Protein AF-A0A9X2T7F3-F1 (afdb_monomer_lite)

Structure (mmCIF, N/CA/C/O backbone):
data_AF-A0A9X2T7F3-F1
#
_entry.id   AF-A0A9X2T7F3-F1
#
loop_
_atom_site.group_PDB
_atom_site.id
_atom_site.type_symbol
_atom_site.label_atom_id
_atom_site.label_alt_id
_atom_site.label_comp_id
_atom_site.label_asym_id
_atom_site.label_entity_id
_atom_site.label_seq_id
_atom_site.pdbx_PDB_ins_code
_atom_site.Cartn_x
_atom_site.Cartn_y
_atom_site.Cartn_z
_atom_site.occupancy
_atom_site.B_iso_or_equiv
_atom_site.auth_seq_id
_atom_site.auth_comp_id
_atom_site.auth_asym_id
_atom_site.auth_atom_id
_atom_site.pdbx_PDB_model_num
ATOM 1 N N . MET A 1 1 ? 26.555 -18.891 41.124 1.00 40.12 1 MET A N 1
ATOM 2 C CA . MET A 1 1 ? 26.292 -18.671 39.689 1.00 40.12 1 MET A CA 1
ATOM 3 C C . MET A 1 1 ? 25.979 -17.200 39.543 1.00 40.12 1 MET A C 1
ATOM 5 O O . MET A 1 1 ? 25.209 -16.710 40.356 1.00 40.12 1 MET A O 1
ATOM 9 N N . ALA A 1 2 ? 26.669 -16.501 38.644 1.00 45.81 2 ALA A N 1
ATOM 10 C CA . ALA A 1 2 ? 26.457 -15.077 38.425 1.00 45.81 2 ALA A CA 1
ATOM 11 C C . ALA A 1 2 ? 25.097 -14.873 37.748 1.00 45.81 2 ALA A C 1
ATOM 13 O O . ALA A 1 2 ? 24.821 -15.498 36.727 1.00 45.81 2 ALA A O 1
ATOM 14 N N . GLU A 1 3 ? 24.258 -14.051 38.366 1.00 46.03 3 GLU A N 1
ATOM 15 C CA . GLU A 1 3 ? 23.023 -13.533 37.787 1.00 46.03 3 GLU A CA 1
ATOM 16 C C . GLU A 1 3 ? 23.444 -12.443 36.797 1.00 46.03 3 GLU A C 1
ATOM 18 O O . GLU A 1 3 ? 24.096 -11.469 37.172 1.00 46.03 3 GLU A O 1
ATOM 23 N N . TRP A 1 4 ? 23.238 -12.715 35.513 1.00 57.06 4 TRP A N 1
ATOM 24 C CA . TRP A 1 4 ? 23.683 -11.870 34.412 1.00 57.06 4 TRP A CA 1
ATOM 25 C C . TRP A 1 4 ? 22.632 -10.782 34.167 1.00 57.06 4 TRP A C 1
ATOM 27 O O . TRP A 1 4 ? 21.491 -11.093 33.840 1.00 57.06 4 TRP A O 1
ATOM 37 N N . ASP A 1 5 ? 23.030 -9.525 34.364 1.00 61.12 5 ASP A N 1
ATOM 38 C CA . ASP A 1 5 ? 22.254 -8.296 34.141 1.00 61.12 5 ASP A CA 1
ATOM 39 C C . ASP A 1 5 ? 22.391 -7.836 32.675 1.00 61.12 5 ASP A C 1
ATOM 41 O O . ASP A 1 5 ? 22.986 -6.805 32.368 1.00 61.12 5 ASP A O 1
ATOM 45 N N . GLY A 1 6 ? 21.957 -8.689 31.744 1.00 47.97 6 GLY A N 1
ATOM 46 C CA . GLY A 1 6 ? 22.017 -8.417 30.308 1.00 47.97 6 GLY A CA 1
ATOM 47 C C . GLY A 1 6 ? 20.763 -7.692 29.833 1.00 47.97 6 GLY A C 1
ATOM 48 O O . GLY A 1 6 ? 19.770 -8.334 29.501 1.00 47.97 6 GLY A O 1
ATOM 49 N N . GLN A 1 7 ? 20.806 -6.363 29.807 1.00 50.47 7 GLN A N 1
ATOM 50 C CA . GLN A 1 7 ? 19.838 -5.529 29.096 1.00 50.47 7 GLN A CA 1
ATOM 51 C C . GLN A 1 7 ? 19.979 -5.799 27.581 1.00 50.47 7 GLN A C 1
ATOM 53 O O . GLN A 1 7 ? 21.105 -5.730 27.087 1.00 50.47 7 GLN A O 1
ATOM 58 N N . PRO A 1 8 ? 18.909 -6.153 26.840 1.00 45.69 8 PRO A N 1
ATOM 59 C CA . PRO A 1 8 ? 19.034 -6.463 25.421 1.00 45.69 8 PRO A CA 1
ATOM 60 C C . PRO A 1 8 ? 19.287 -5.169 24.640 1.00 45.69 8 PRO A C 1
ATOM 62 O O . PRO A 1 8 ? 18.423 -4.298 24.578 1.00 45.69 8 PRO A O 1
ATOM 65 N N . GLU A 1 9 ? 20.479 -5.047 24.061 1.00 51.72 9 GLU A N 1
ATOM 66 C CA . GLU A 1 9 ? 20.818 -4.024 23.060 1.00 51.72 9 GLU A CA 1
ATOM 67 C C . GLU A 1 9 ? 20.507 -4.512 21.619 1.00 51.72 9 GLU A C 1
ATOM 69 O O . GLU A 1 9 ? 20.810 -3.806 20.667 1.00 51.72 9 GLU A O 1
ATOM 74 N N . ASP A 1 10 ? 19.842 -5.670 21.454 1.00 54.44 10 ASP A N 1
ATOM 75 C CA . ASP A 1 10 ? 19.717 -6.412 20.179 1.00 54.44 10 ASP A CA 1
ATOM 76 C C . ASP A 1 10 ? 18.272 -6.525 19.610 1.00 54.44 10 ASP A C 1
ATOM 78 O O . ASP A 1 10 ? 17.990 -7.420 18.813 1.00 54.44 10 ASP A O 1
ATOM 82 N N . GLU A 1 11 ? 17.305 -5.699 20.032 1.00 55.47 11 GLU A N 1
ATOM 83 C CA . GLU A 1 11 ? 15.915 -5.801 19.519 1.00 55.47 11 GLU A CA 1
ATOM 84 C C . GLU A 1 11 ? 15.713 -5.170 18.122 1.00 55.47 11 GLU A C 1
ATOM 86 O O . GLU A 1 11 ? 14.823 -5.607 17.391 1.00 55.47 11 GLU A O 1
ATOM 91 N N . ASP A 1 12 ? 16.533 -4.186 17.727 1.00 62.00 12 ASP A N 1
ATOM 92 C CA . ASP A 1 12 ? 16.317 -3.374 16.510 1.00 62.00 12 ASP A CA 1
ATOM 93 C C . ASP A 1 12 ? 16.845 -4.067 15.232 1.00 62.00 12 ASP A C 1
ATOM 95 O O . ASP A 1 12 ? 16.112 -4.218 14.253 1.00 62.00 12 ASP A O 1
ATOM 99 N N . ASP A 1 13 ? 18.066 -4.619 15.275 1.00 68.44 13 ASP A N 1
ATOM 100 C CA . ASP A 1 13 ? 18.685 -5.327 14.137 1.00 68.44 13 ASP A CA 1
ATOM 101 C C . ASP A 1 13 ? 17.893 -6.589 13.734 1.00 68.44 13 ASP A C 1
ATOM 103 O O . ASP A 1 13 ? 17.794 -6.944 12.556 1.00 68.44 13 ASP A O 1
ATOM 107 N N . GLY A 1 14 ? 17.291 -7.274 14.713 1.00 82.81 14 GLY A N 1
ATOM 108 C CA . GLY A 1 14 ? 16.468 -8.460 14.469 1.00 82.81 14 GLY A CA 1
ATOM 109 C C . GLY A 1 14 ? 15.126 -8.135 13.810 1.00 82.81 14 GLY A C 1
ATOM 110 O O . GLY A 1 14 ? 14.625 -8.926 13.007 1.00 82.81 14 GLY A O 1
ATOM 111 N N . TYR A 1 15 ? 14.547 -6.972 14.121 1.00 83.31 15 TYR A N 1
ATOM 112 C CA . TYR A 1 15 ? 13.307 -6.519 13.498 1.00 83.31 15 TYR A CA 1
ATOM 113 C C . TYR A 1 15 ? 13.532 -6.110 12.041 1.00 83.31 15 TYR A C 1
ATOM 115 O O . TYR A 1 15 ? 12.769 -6.534 11.172 1.00 83.31 15 TYR A O 1
ATOM 123 N N . GLU A 1 16 ? 14.578 -5.329 11.759 1.00 87.06 16 GLU A N 1
ATOM 124 C CA . GLU A 1 16 ? 14.882 -4.875 10.398 1.00 87.06 16 GLU A CA 1
ATOM 125 C C . GLU A 1 16 ? 15.187 -6.058 9.470 1.00 87.06 16 GLU A C 1
ATOM 127 O O . GLU A 1 16 ? 14.595 -6.169 8.395 1.00 87.06 16 GLU A O 1
ATOM 132 N N . GLN A 1 17 ? 15.989 -7.023 9.933 1.00 90.56 17 GLN A N 1
ATOM 133 C CA . GLN A 1 17 ? 16.273 -8.237 9.169 1.00 90.56 17 GLN A CA 1
ATOM 134 C C . GLN A 1 17 ? 15.010 -9.063 8.882 1.00 90.56 17 GLN A C 1
ATOM 136 O O . GLN 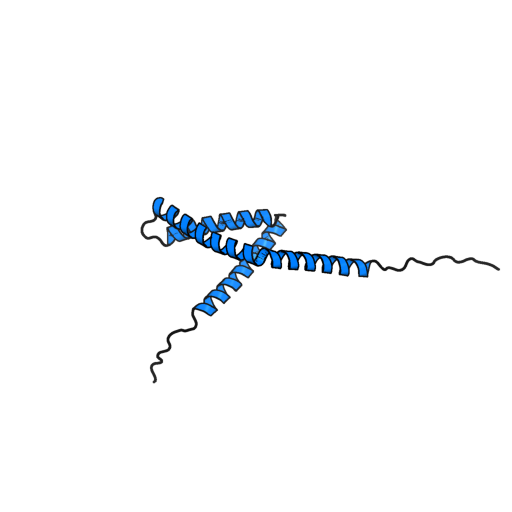A 1 17 ? 14.792 -9.485 7.744 1.00 90.56 17 GLN A O 1
ATOM 141 N N . ALA A 1 18 ? 14.157 -9.284 9.888 1.00 91.50 18 ALA A N 1
ATOM 142 C CA . ALA A 1 18 ? 12.904 -10.014 9.698 1.00 91.50 18 ALA A CA 1
ATOM 143 C C . ALA A 1 18 ? 11.955 -9.274 8.741 1.00 91.50 18 ALA A C 1
ATOM 145 O O . ALA A 1 18 ? 11.268 -9.893 7.924 1.00 91.50 18 ALA A O 1
ATOM 146 N N . TYR A 1 19 ? 11.923 -7.942 8.817 1.00 89.69 19 TYR A N 1
ATOM 147 C CA . TYR A 1 19 ? 11.135 -7.114 7.916 1.00 89.69 19 TYR A CA 1
ATOM 148 C C . TYR A 1 19 ? 11.617 -7.245 6.466 1.00 89.69 19 TYR A C 1
ATOM 150 O O . TYR A 1 19 ? 10.796 -7.457 5.571 1.00 89.69 19 TYR A O 1
ATOM 158 N N . GLU A 1 20 ? 12.928 -7.168 6.223 1.00 93.00 20 GLU A N 1
ATOM 159 C CA . GLU A 1 20 ? 13.510 -7.333 4.888 1.00 93.00 20 GLU A CA 1
ATOM 160 C C . GLU A 1 20 ? 13.262 -8.729 4.309 1.00 93.00 20 GLU A C 1
ATOM 162 O O . GLU A 1 20 ? 12.825 -8.839 3.159 1.00 93.00 20 GLU A O 1
ATOM 167 N N . GLU A 1 21 ? 13.459 -9.786 5.105 1.00 94.94 21 GLU A N 1
ATOM 168 C CA . GLU A 1 21 ? 13.205 -11.172 4.695 1.00 94.94 21 GLU A CA 1
ATOM 169 C C . GLU A 1 21 ? 11.751 -11.355 4.238 1.00 94.94 21 GLU A C 1
ATOM 171 O O . GLU A 1 21 ? 11.478 -11.862 3.144 1.00 94.94 21 GLU A O 1
ATOM 176 N N . HIS A 1 22 ? 10.794 -10.896 5.047 1.00 95.88 22 HIS A N 1
ATOM 177 C CA . HIS A 1 22 ? 9.378 -11.021 4.718 1.00 95.88 22 HIS A CA 1
ATOM 178 C C . HIS A 1 22 ? 8.956 -10.116 3.562 1.00 95.88 22 HIS A C 1
ATOM 180 O O . HIS A 1 22 ? 8.130 -10.523 2.741 1.00 95.88 22 HIS A O 1
ATOM 186 N N . ARG A 1 23 ? 9.532 -8.915 3.450 1.00 94.62 23 ARG A N 1
ATOM 187 C CA . ARG A 1 23 ? 9.293 -8.021 2.314 1.00 94.62 23 ARG A CA 1
ATOM 188 C C . ARG A 1 23 ? 9.739 -8.670 1.005 1.00 94.62 23 ARG A C 1
ATOM 190 O O . ARG A 1 23 ? 8.986 -8.612 0.036 1.00 94.62 23 ARG A O 1
ATOM 197 N N . ALA A 1 24 ? 10.920 -9.287 0.977 1.00 95.62 24 ALA A N 1
ATOM 198 C CA . ALA A 1 24 ? 11.429 -9.987 -0.200 1.00 95.62 24 ALA A CA 1
ATOM 199 C C . ALA A 1 24 ? 10.530 -11.175 -0.577 1.00 95.62 24 ALA A C 1
ATOM 201 O O . ALA A 1 24 ? 10.056 -11.252 -1.707 1.00 95.62 24 ALA A O 1
ATOM 202 N N . GLY A 1 25 ? 10.188 -12.034 0.389 1.00 96.81 25 GLY A N 1
ATOM 203 C CA . GLY A 1 25 ? 9.323 -13.188 0.127 1.00 96.81 25 GLY A CA 1
ATOM 204 C C . GLY A 1 25 ? 7.919 -12.812 -0.369 1.00 96.81 25 GLY A C 1
ATOM 205 O O . GLY A 1 25 ? 7.358 -13.503 -1.219 1.00 96.81 25 GLY A O 1
ATOM 206 N N . LEU A 1 26 ? 7.344 -11.711 0.129 1.00 96.06 26 LEU A N 1
ATOM 207 C CA . LEU A 1 26 ? 6.071 -11.186 -0.377 1.00 96.06 26 LEU A CA 1
ATOM 208 C C . LEU A 1 26 ? 6.210 -10.593 -1.780 1.00 96.06 26 LEU A C 1
ATOM 210 O O . LEU A 1 26 ? 5.317 -10.783 -2.603 1.00 96.06 26 LEU A O 1
ATOM 214 N N . TYR A 1 27 ? 7.309 -9.891 -2.060 1.00 95.31 27 TYR A N 1
ATOM 215 C CA . TYR A 1 27 ? 7.571 -9.336 -3.384 1.00 95.31 27 TYR A CA 1
ATOM 216 C C . TYR A 1 27 ? 7.636 -10.439 -4.445 1.00 95.31 27 TYR A C 1
ATOM 218 O O . TYR A 1 27 ? 6.933 -10.344 -5.449 1.00 95.31 27 TYR A O 1
ATOM 226 N N . ASP A 1 28 ? 8.368 -11.522 -4.180 1.00 96.50 28 ASP A N 1
ATOM 227 C CA . ASP A 1 28 ? 8.481 -12.655 -5.105 1.00 96.50 28 ASP A CA 1
ATOM 228 C C . ASP A 1 28 ? 7.113 -13.276 -5.420 1.00 96.50 28 ASP A C 1
ATOM 230 O O . ASP A 1 28 ? 6.788 -13.548 -6.575 1.00 96.50 28 ASP A O 1
ATOM 234 N N . GLN A 1 29 ? 6.266 -13.451 -4.400 1.00 96.88 29 GLN A N 1
ATOM 235 C CA . GLN A 1 29 ? 4.910 -13.979 -4.584 1.00 96.88 29 GLN A CA 1
ATOM 236 C C . GLN A 1 29 ? 4.023 -13.038 -5.404 1.00 96.88 29 GLN A C 1
ATOM 238 O O . GLN A 1 29 ? 3.240 -13.496 -6.237 1.00 96.88 29 GLN A O 1
ATOM 243 N N . LEU A 1 30 ? 4.132 -11.728 -5.171 1.00 96.38 30 LEU A N 1
ATOM 244 C CA . LEU A 1 30 ? 3.374 -10.723 -5.912 1.00 96.38 30 LEU A CA 1
ATOM 245 C C . LEU A 1 30 ? 3.800 -10.673 -7.381 1.00 96.38 30 LEU A C 1
ATOM 247 O O . LEU A 1 30 ? 2.932 -10.600 -8.246 1.00 96.38 30 LEU A O 1
ATOM 251 N N . MET A 1 31 ? 5.103 -10.737 -7.667 1.00 94.88 31 MET A N 1
ATOM 252 C CA . MET A 1 31 ? 5.611 -10.731 -9.042 1.00 94.88 31 MET A CA 1
ATOM 253 C C . MET A 1 31 ? 5.243 -12.015 -9.787 1.00 94.88 31 MET A C 1
ATOM 255 O O . MET A 1 31 ? 4.782 -11.933 -10.920 1.00 94.88 31 MET A O 1
ATOM 259 N N . ALA A 1 32 ? 5.326 -13.178 -9.132 1.00 97.38 32 ALA A N 1
ATOM 260 C CA . ALA A 1 32 ? 4.869 -14.439 -9.717 1.00 97.38 32 ALA A CA 1
ATOM 261 C C . ALA A 1 32 ? 3.371 -14.396 -10.068 1.00 97.38 32 ALA A C 1
ATOM 263 O O . ALA A 1 32 ? 2.971 -14.779 -11.163 1.00 97.38 32 ALA A O 1
ATOM 264 N N . TYR A 1 33 ? 2.537 -13.863 -9.167 1.00 97.38 33 TYR A N 1
ATOM 265 C CA . TYR A 1 33 ? 1.113 -13.671 -9.445 1.00 97.38 33 TYR A CA 1
ATOM 266 C C . TYR A 1 33 ? 0.876 -12.691 -10.603 1.00 97.38 33 TYR A C 1
ATOM 268 O O . TYR A 1 33 ? -0.018 -12.905 -11.420 1.00 97.38 33 TYR A O 1
ATOM 276 N N . ALA A 1 34 ? 1.651 -11.608 -10.673 1.00 97.62 34 ALA A N 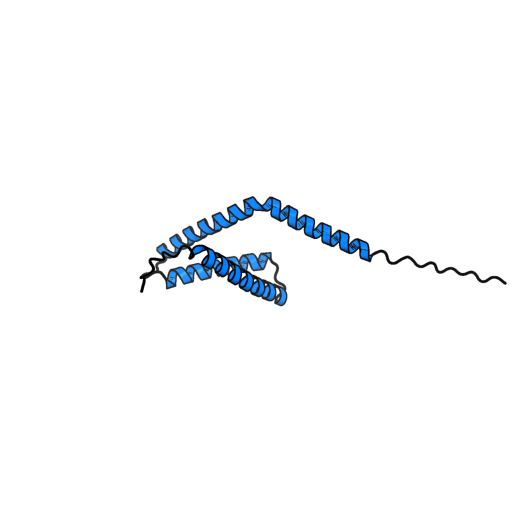1
ATOM 277 C CA . ALA A 1 34 ? 1.536 -10.626 -11.742 1.00 97.62 34 ALA A CA 1
ATOM 278 C C . ALA A 1 34 ? 1.872 -11.236 -13.109 1.00 97.62 34 ALA A C 1
ATOM 280 O O . ALA A 1 34 ? 1.118 -11.034 -14.058 1.00 97.62 34 ALA A O 1
ATOM 281 N N . GLU A 1 35 ? 2.946 -12.024 -13.185 1.00 97.44 35 GLU A N 1
ATOM 282 C CA . GLU A 1 35 ? 3.370 -12.737 -14.391 1.00 97.44 35 GLU A CA 1
ATOM 283 C C . GLU A 1 35 ? 2.316 -13.756 -14.847 1.00 97.44 35 GLU A C 1
ATOM 285 O O . GLU A 1 35 ? 1.871 -13.711 -15.995 1.00 97.44 35 GLU A O 1
ATOM 290 N N . ASP A 1 36 ? 1.837 -14.608 -13.933 1.00 98.38 36 ASP A N 1
ATOM 291 C CA . ASP A 1 36 ? 0.820 -15.634 -14.216 1.00 98.38 36 ASP A CA 1
ATOM 292 C C . ASP A 1 36 ? -0.492 -15.048 -14.769 1.00 98.38 36 ASP A C 1
ATOM 294 O O . ASP A 1 36 ? -1.250 -15.724 -15.475 1.00 98.38 36 ASP A O 1
ATOM 298 N N . HIS A 1 37 ? -0.777 -13.788 -14.435 1.00 97.94 37 HIS A N 1
ATOM 299 C CA . HIS A 1 37 ? -2.013 -13.097 -14.781 1.00 97.94 37 HIS A CA 1
ATOM 300 C C . HIS A 1 37 ? -1.840 -11.930 -15.768 1.00 97.94 37 HIS A C 1
ATOM 302 O O . HIS A 1 37 ? -2.828 -11.239 -16.026 1.00 97.94 37 HIS A O 1
ATOM 308 N N . ASP A 1 38 ? -0.646 -11.735 -16.343 1.00 97.19 38 ASP A N 1
ATOM 309 C CA . ASP A 1 38 ? -0.320 -10.636 -17.272 1.00 97.19 38 ASP A CA 1
ATOM 310 C C . ASP A 1 38 ? -0.722 -9.251 -16.718 1.00 97.19 38 ASP A C 1
ATOM 312 O O . ASP A 1 38 ? -1.401 -8.440 -17.358 1.00 97.19 38 ASP A O 1
ATOM 316 N N . LEU A 1 39 ? -0.367 -9.001 -15.455 1.00 97.44 39 LEU A N 1
ATOM 317 C CA . LEU A 1 39 ? -0.668 -7.759 -14.748 1.00 97.44 39 LEU A CA 1
ATOM 318 C C . LEU A 1 39 ? 0.524 -6.808 -14.802 1.00 97.44 39 LEU A C 1
ATOM 320 O O . LEU A 1 39 ? 1.660 -7.193 -14.546 1.00 97.44 39 LEU A O 1
ATOM 324 N N . SER A 1 40 ? 0.256 -5.530 -15.070 1.00 96.75 40 SER A N 1
ATOM 325 C CA . SER A 1 40 ? 1.300 -4.507 -15.052 1.00 96.75 40 SER A CA 1
ATOM 326 C C . SER A 1 40 ? 1.727 -4.142 -13.629 1.00 96.75 40 SER A C 1
ATOM 328 O O . SER A 1 40 ? 0.907 -4.118 -12.707 1.00 96.75 40 SER A O 1
ATOM 330 N N . ASP A 1 41 ? 2.986 -3.728 -13.477 1.00 93.44 41 ASP A N 1
ATOM 331 C CA . ASP A 1 41 ? 3.539 -3.247 -12.203 1.00 93.44 41 ASP A CA 1
ATOM 332 C C . ASP A 1 41 ? 2.697 -2.125 -11.584 1.00 93.44 41 ASP A C 1
ATOM 334 O O . ASP A 1 41 ? 2.486 -2.083 -10.374 1.00 93.44 41 ASP A O 1
ATOM 338 N N . GLY A 1 42 ? 2.164 -1.226 -12.420 1.00 95.50 42 GLY A N 1
ATOM 339 C CA . GLY A 1 42 ? 1.290 -0.142 -11.972 1.00 95.50 42 GLY A CA 1
ATOM 340 C C . GLY A 1 42 ? -0.022 -0.651 -11.370 1.00 95.50 42 GLY A C 1
ATOM 341 O O . GLY A 1 42 ? -0.450 -0.160 -10.330 1.00 95.50 42 GLY A O 1
ATOM 342 N N . PHE A 1 43 ? -0.634 -1.670 -11.979 1.00 96.69 43 PHE A N 1
ATOM 343 C CA . PHE A 1 43 ? -1.844 -2.291 -11.439 1.00 96.69 43 PHE A CA 1
ATOM 344 C C . PHE A 1 43 ? -1.559 -3.048 -10.135 1.00 96.69 43 PHE A C 1
ATOM 346 O O . PHE A 1 43 ? -2.339 -2.966 -9.185 1.00 96.69 43 PHE A O 1
ATOM 353 N N . MET A 1 44 ? -0.420 -3.740 -10.058 1.00 97.06 44 MET A N 1
ATOM 354 C CA . MET A 1 44 ? 0.017 -4.415 -8.835 1.00 97.06 44 MET A CA 1
ATOM 355 C C . MET A 1 44 ? 0.287 -3.431 -7.696 1.00 97.06 44 MET A C 1
ATOM 357 O O . MET A 1 44 ? -0.100 -3.701 -6.560 1.00 97.06 44 MET A O 1
ATOM 361 N N . ALA A 1 45 ? 0.890 -2.275 -7.984 1.00 94.81 45 ALA A N 1
ATOM 362 C CA . ALA A 1 45 ? 1.110 -1.228 -6.990 1.00 94.81 45 ALA A CA 1
ATOM 363 C C . ALA A 1 45 ? -0.212 -0.737 -6.373 1.00 94.81 45 ALA A C 1
ATOM 365 O O . ALA A 1 45 ? -0.314 -0.629 -5.149 1.00 94.81 45 ALA A O 1
ATOM 366 N N . ASP A 1 46 ? -1.238 -0.511 -7.199 1.00 96.25 46 ASP A N 1
ATOM 367 C CA . ASP A 1 46 ? -2.569 -0.114 -6.729 1.00 96.25 46 ASP A CA 1
ATOM 368 C C . ASP A 1 46 ? -3.235 -1.218 -5.887 1.00 96.25 46 ASP A C 1
ATOM 370 O O . ASP A 1 46 ? -3.790 -0.937 -4.821 1.00 96.25 46 ASP A O 1
ATOM 374 N N . LEU A 1 47 ? -3.142 -2.483 -6.316 1.00 96.94 47 LEU A N 1
ATOM 375 C CA . LEU A 1 47 ? -3.679 -3.623 -5.562 1.00 96.94 47 LEU A CA 1
ATOM 376 C C . LEU A 1 47 ? -3.016 -3.782 -4.192 1.00 96.94 47 LEU A C 1
ATOM 378 O O . LEU A 1 47 ? -3.700 -3.978 -3.188 1.00 96.94 47 LEU A O 1
ATOM 382 N N . VAL A 1 48 ? -1.687 -3.691 -4.128 1.00 96.31 48 VAL A N 1
ATOM 383 C CA . VAL A 1 48 ? -0.945 -3.810 -2.866 1.00 96.31 48 VAL A CA 1
ATOM 384 C C . VAL A 1 48 ? -1.299 -2.660 -1.922 1.00 96.31 48 VAL A C 1
ATOM 386 O O . VAL A 1 48 ? -1.444 -2.886 -0.719 1.00 96.31 48 VAL A O 1
ATOM 389 N N . ALA A 1 49 ? -1.508 -1.447 -2.442 1.00 95.88 49 ALA A N 1
ATOM 390 C CA . ALA A 1 49 ? -1.954 -0.314 -1.636 1.00 95.88 49 ALA A CA 1
ATOM 391 C C . ALA A 1 49 ? -3.349 -0.547 -1.019 1.00 95.88 49 ALA A C 1
ATOM 393 O O . ALA A 1 49 ? -3.557 -0.256 0.162 1.00 95.88 49 ALA A O 1
ATOM 394 N N . ASP A 1 50 ? -4.289 -1.118 -1.777 1.00 96.88 50 ASP A N 1
ATOM 395 C CA . ASP A 1 50 ? -5.625 -1.475 -1.276 1.00 96.88 50 ASP A CA 1
ATOM 396 C C . ASP A 1 50 ? -5.575 -2.593 -0.215 1.00 96.88 50 ASP A C 1
ATOM 398 O O . ASP A 1 50 ? -6.218 -2.510 0.840 1.00 96.88 50 ASP A O 1
ATOM 402 N N . LEU A 1 51 ? -4.734 -3.611 -0.435 1.00 96.94 51 LEU A N 1
ATOM 403 C CA . LEU A 1 51 ? -4.491 -4.674 0.543 1.00 96.94 51 LEU A CA 1
ATOM 404 C C . LEU A 1 51 ? -3.882 -4.127 1.838 1.00 96.94 51 LEU A C 1
ATOM 406 O O . LEU A 1 51 ? -4.309 -4.520 2.925 1.00 96.94 51 LEU A O 1
ATOM 410 N N . ALA A 1 52 ? -2.937 -3.191 1.749 1.00 96.06 52 ALA A N 1
ATOM 411 C CA . ALA A 1 52 ? -2.326 -2.559 2.913 1.00 96.06 52 ALA A CA 1
ATOM 412 C C . ALA A 1 52 ? -3.360 -1.799 3.765 1.00 96.06 52 ALA A C 1
ATOM 414 O O . ALA A 1 52 ? -3.380 -1.936 4.991 1.00 96.06 52 ALA A O 1
ATOM 415 N N . LEU A 1 53 ? -4.279 -1.062 3.128 1.00 97.38 53 LEU A N 1
ATOM 416 C CA . LEU A 1 53 ? -5.391 -0.399 3.820 1.00 97.38 53 LEU A CA 1
ATOM 417 C C . LEU A 1 53 ? -6.323 -1.409 4.499 1.00 97.38 53 LEU A C 1
ATOM 419 O O . LEU A 1 53 ? -6.700 -1.221 5.658 1.00 97.38 53 LEU A O 1
ATOM 423 N N . SER A 1 54 ? -6.655 -2.502 3.810 1.00 98.06 54 SER A N 1
ATOM 424 C CA . SER A 1 54 ? -7.485 -3.577 4.361 1.00 98.06 54 SER A CA 1
ATOM 425 C C . SER A 1 54 ? -6.835 -4.232 5.583 1.00 98.06 54 SER A C 1
ATOM 427 O O . SER A 1 54 ? -7.485 -4.396 6.619 1.00 98.06 54 SER A O 1
ATOM 429 N N . LEU A 1 55 ? -5.538 -4.539 5.506 1.00 97.50 55 LEU A N 1
ATOM 430 C CA . LEU A 1 55 ? -4.759 -5.068 6.626 1.00 97.50 55 LEU A CA 1
ATOM 431 C C . LEU A 1 55 ? -4.726 -4.086 7.797 1.00 97.50 55 LEU A C 1
ATOM 433 O O . LEU A 1 55 ? -4.911 -4.501 8.941 1.00 97.50 55 LEU A O 1
ATOM 437 N N . ARG A 1 56 ? -4.583 -2.782 7.530 1.00 97.81 56 ARG A N 1
ATOM 438 C CA . ARG A 1 56 ? -4.613 -1.763 8.584 1.00 97.81 56 ARG A CA 1
ATOM 439 C C . ARG A 1 56 ? -5.962 -1.709 9.296 1.00 97.81 56 ARG A C 1
ATOM 441 O O . ARG A 1 56 ? -6.010 -1.652 10.524 1.00 97.81 56 ARG A O 1
ATOM 448 N N . MET A 1 57 ? -7.062 -1.776 8.546 1.00 98.44 57 MET A N 1
ATOM 449 C CA . MET A 1 57 ? -8.410 -1.831 9.119 1.00 98.44 57 MET A CA 1
ATOM 450 C C . MET A 1 57 ? -8.616 -3.082 9.985 1.00 98.44 57 MET A C 1
ATOM 452 O O . MET A 1 57 ? -9.233 -2.992 11.049 1.00 98.44 57 MET A O 1
ATOM 456 N N . ILE A 1 58 ? -8.093 -4.235 9.549 1.00 98.38 58 ILE A N 1
ATOM 457 C CA . ILE A 1 58 ? -8.142 -5.494 10.306 1.00 98.38 58 ILE A CA 1
ATOM 458 C C . ILE A 1 58 ? -7.327 -5.380 11.598 1.00 98.38 58 ILE A C 1
ATOM 460 O O . ILE A 1 58 ? -7.851 -5.714 12.660 1.00 98.38 58 ILE A O 1
ATOM 464 N N . ALA A 1 59 ? -6.098 -4.861 11.531 1.00 97.88 59 ALA A N 1
ATOM 465 C CA . ALA A 1 59 ? -5.242 -4.654 12.699 1.00 97.88 59 ALA A CA 1
ATOM 466 C C . ALA A 1 59 ? -5.925 -3.751 13.737 1.00 97.88 59 ALA A C 1
ATOM 468 O O . ALA A 1 59 ? -6.064 -4.133 14.898 1.00 97.88 59 ALA A O 1
ATOM 469 N N . TYR A 1 60 ? -6.488 -2.614 13.303 1.00 98.50 60 TYR A N 1
ATOM 470 C CA . TYR A 1 60 ? -7.253 -1.731 14.186 1.00 98.50 60 TYR A CA 1
ATOM 471 C C . TYR A 1 60 ? -8.402 -2.469 14.888 1.00 98.50 60 TYR A C 1
ATOM 473 O O . TYR A 1 60 ? -8.591 -2.324 16.098 1.00 98.50 60 TYR A O 1
ATOM 481 N N . ALA A 1 61 ? -9.180 -3.258 14.141 1.00 98.12 61 ALA A N 1
ATOM 482 C CA . ALA A 1 61 ? -10.312 -3.995 14.690 1.00 98.12 61 ALA A CA 1
ATOM 483 C C . ALA A 1 61 ? -9.890 -5.108 15.664 1.00 98.12 61 ALA A C 1
ATOM 485 O O . ALA A 1 61 ? -10.619 -5.371 16.619 1.00 98.12 61 ALA A O 1
ATOM 486 N N . ALA A 1 62 ? -8.744 -5.749 15.426 1.00 98.00 62 ALA A N 1
ATOM 487 C CA . ALA A 1 62 ? -8.226 -6.837 16.250 1.00 98.00 62 ALA A CA 1
ATOM 488 C C . ALA A 1 62 ? -7.573 -6.345 17.553 1.00 98.00 62 ALA A C 1
ATOM 490 O O . ALA A 1 62 ? -7.698 -6.999 18.586 1.00 98.00 62 ALA A O 1
ATOM 491 N N . GLU A 1 63 ? -6.896 -5.198 17.514 1.00 96.94 63 GLU A N 1
ATOM 492 C CA . GLU A 1 63 ? -6.069 -4.702 18.623 1.00 96.94 63 GLU A CA 1
ATOM 493 C C . GLU A 1 63 ? -6.795 -3.682 19.514 1.00 96.94 63 GLU A C 1
ATOM 495 O O . GLU A 1 63 ? -6.400 -3.442 20.657 1.00 96.94 63 GLU A O 1
ATOM 500 N N . THR A 1 64 ? -7.883 -3.080 19.025 1.00 97.88 64 THR A N 1
ATOM 501 C CA . THR A 1 64 ? -8.648 -2.086 19.787 1.00 97.88 64 THR A CA 1
ATOM 502 C C . THR A 1 64 ? -9.713 -2.757 20.652 1.00 97.88 64 THR A C 1
ATOM 504 O O . THR A 1 64 ? -10.627 -3.384 20.133 1.00 97.88 64 THR A O 1
ATOM 507 N N . GLU A 1 65 ? -9.687 -2.534 21.970 1.00 96.81 65 GLU A N 1
ATOM 508 C CA . GLU A 1 65 ? -10.656 -3.123 22.918 1.00 96.81 65 GLU A CA 1
ATOM 509 C C . GLU A 1 65 ? -12.127 -2.806 22.568 1.00 96.81 65 GLU A C 1
ATOM 511 O O . GLU A 1 65 ? -13.022 -3.636 22.731 1.00 96.81 65 GLU A O 1
ATOM 516 N N . LYS A 1 66 ? -12.397 -1.582 22.096 1.00 97.88 66 LYS A N 1
ATOM 517 C CA . LYS A 1 66 ? -13.731 -1.102 21.695 1.00 97.88 66 LYS A CA 1
ATOM 518 C C . LYS A 1 66 ? -13.634 -0.348 20.367 1.00 97.88 66 LYS A C 1
ATOM 520 O O . LYS A 1 66 ? -13.590 0.888 20.375 1.00 97.88 66 LYS A O 1
ATOM 525 N N . PRO A 1 67 ? -13.560 -1.059 19.230 1.00 97.81 67 PRO A N 1
ATOM 526 C CA . PRO A 1 67 ? -13.372 -0.429 17.934 1.00 97.81 67 PRO A CA 1
ATOM 527 C C . PRO A 1 67 ? -14.574 0.456 17.594 1.00 97.81 67 PRO A C 1
ATOM 529 O O . P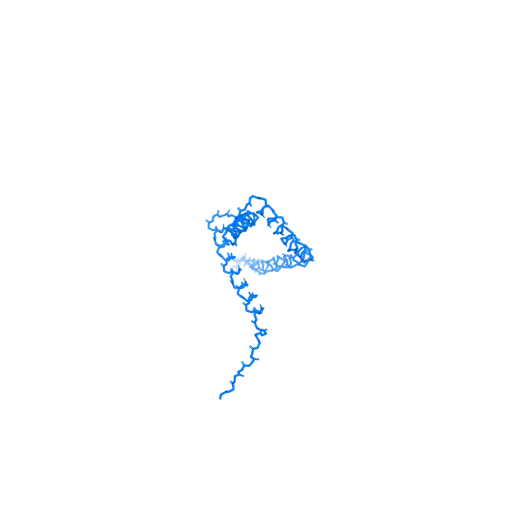RO A 1 67 ? -15.727 0.137 17.893 1.00 97.81 67 PRO A O 1
ATOM 532 N N . SER A 1 68 ? -14.306 1.602 16.972 1.00 98.56 68 SER A N 1
ATOM 533 C CA . SER A 1 68 ? -15.343 2.549 16.561 1.00 98.56 68 SER A CA 1
ATOM 534 C C . SER A 1 68 ? -15.016 3.168 15.208 1.00 98.56 68 SER A C 1
ATOM 536 O O . SER A 1 68 ? -13.854 3.267 14.823 1.00 98.56 68 SER A O 1
ATOM 538 N N . ILE A 1 69 ? -16.043 3.655 14.505 1.00 98.62 69 ILE A N 1
ATOM 539 C CA . ILE A 1 69 ? -15.870 4.343 13.215 1.00 98.62 69 ILE A CA 1
ATOM 540 C C . ILE A 1 69 ? -14.960 5.572 13.367 1.00 98.62 69 ILE A C 1
ATOM 542 O O . ILE A 1 69 ? -14.101 5.817 12.525 1.00 98.62 69 ILE A O 1
ATOM 546 N N . GLY A 1 70 ? -15.150 6.354 14.436 1.00 98.62 70 GLY A N 1
ATOM 547 C CA . GLY A 1 70 ? -14.340 7.545 14.698 1.00 98.62 70 GLY A CA 1
ATOM 548 C C . GLY A 1 70 ? -12.876 7.209 14.975 1.00 98.62 70 GLY A C 1
ATOM 549 O O . GLY A 1 70 ? -11.993 7.867 14.435 1.00 98.62 70 GLY A O 1
ATOM 550 N N . GLY A 1 71 ? -12.622 6.161 15.764 1.00 98.50 71 GLY A N 1
ATOM 551 C CA . GLY A 1 71 ? -11.263 5.703 16.046 1.00 98.50 71 GLY A CA 1
ATOM 552 C C . GLY A 1 71 ? -10.559 5.149 14.808 1.00 98.50 71 GLY A C 1
ATOM 553 O O . GLY A 1 71 ? -9.425 5.537 14.557 1.00 98.50 71 GLY A O 1
ATOM 554 N N . LEU A 1 72 ? -11.250 4.350 13.986 1.00 98.75 72 LEU A N 1
ATOM 555 C CA . LEU A 1 72 ? -10.685 3.838 12.736 1.00 98.75 72 LEU A CA 1
ATOM 556 C C . LEU A 1 72 ? -10.306 4.970 11.773 1.00 98.75 72 LEU A C 1
ATOM 558 O O . LEU A 1 72 ? -9.248 4.932 11.163 1.00 98.75 72 LEU A O 1
ATOM 562 N N . ARG A 1 73 ? -11.138 6.011 11.648 1.00 98.62 73 ARG A N 1
ATOM 563 C CA . ARG A 1 73 ? -10.809 7.170 10.799 1.00 98.62 73 ARG A CA 1
ATOM 564 C C . ARG A 1 73 ? -9.532 7.875 11.253 1.00 98.62 73 ARG A C 1
ATOM 566 O O . ARG A 1 73 ? -8.694 8.188 10.421 1.00 98.62 73 ARG A O 1
ATOM 573 N N . LEU A 1 74 ? -9.372 8.088 12.560 1.00 98.50 74 LEU A N 1
ATOM 574 C CA . LEU A 1 74 ? -8.158 8.697 13.113 1.00 98.50 74 LEU A CA 1
ATOM 575 C C . LEU A 1 74 ? -6.921 7.816 12.916 1.00 98.50 74 LEU A C 1
ATOM 577 O O . LEU A 1 74 ? -5.826 8.339 12.707 1.00 98.50 74 LEU A O 1
ATOM 581 N N . ASP A 1 75 ? -7.094 6.498 12.998 1.00 98.38 75 ASP A N 1
ATOM 582 C CA . ASP A 1 75 ? -6.038 5.530 12.728 1.00 98.38 75 ASP A CA 1
ATOM 583 C C . ASP A 1 75 ? -5.597 5.566 11.257 1.00 98.38 75 ASP A C 1
ATOM 585 O O . ASP A 1 75 ? -4.412 5.719 10.972 1.0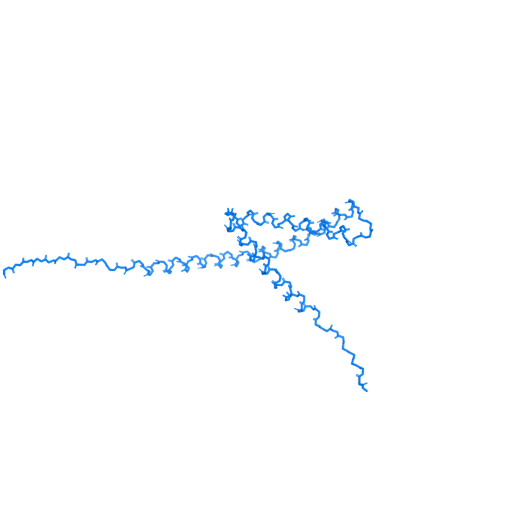0 98.38 75 ASP A O 1
ATOM 589 N N . LEU A 1 76 ? -6.552 5.561 10.323 1.00 98.50 76 LEU A N 1
ATOM 590 C CA . LEU A 1 76 ? -6.277 5.689 8.891 1.00 98.50 76 LEU A CA 1
ATOM 591 C C . LEU A 1 76 ? -5.639 7.041 8.541 1.00 98.50 76 LEU A C 1
ATOM 593 O O . LEU A 1 76 ? -4.706 7.084 7.743 1.00 98.50 76 LEU A O 1
ATOM 597 N N . ASP A 1 77 ? -6.068 8.139 9.171 1.00 98.44 77 ASP A N 1
ATOM 598 C CA . ASP A 1 77 ? -5.430 9.453 9.009 1.00 98.44 77 ASP A CA 1
ATOM 599 C C . ASP A 1 77 ? -3.970 9.448 9.488 1.00 98.44 77 ASP A C 1
ATOM 601 O O . ASP A 1 77 ? -3.134 10.178 8.953 1.00 98.44 77 ASP A O 1
ATOM 605 N N . ARG A 1 78 ? -3.650 8.666 10.527 1.00 97.75 78 ARG A N 1
ATOM 606 C CA . ARG A 1 78 ? -2.272 8.494 11.003 1.00 97.75 78 ARG A CA 1
ATOM 607 C C . ARG A 1 78 ? -1.465 7.662 10.015 1.00 97.75 78 ARG A C 1
ATOM 609 O O . ARG A 1 78 ? -0.417 8.128 9.579 1.00 97.75 78 ARG A O 1
ATOM 616 N N . TYR A 1 79 ? -1.995 6.517 9.604 1.00 97.38 79 TYR A N 1
ATOM 617 C CA . TYR A 1 79 ? -1.353 5.639 8.633 1.00 97.38 79 TYR A CA 1
ATOM 618 C C . TYR A 1 79 ? -1.067 6.360 7.304 1.00 97.38 79 TYR A C 1
ATOM 620 O O . TYR A 1 79 ? 0.025 6.268 6.752 1.00 97.38 79 TYR A O 1
ATOM 628 N N . ALA A 1 80 ? -1.996 7.196 6.832 1.00 97.12 80 ALA A N 1
ATOM 629 C CA . ALA A 1 80 ? -1.789 8.023 5.645 1.00 97.12 80 ALA A CA 1
ATOM 630 C C . ALA A 1 80 ? -0.629 9.029 5.799 1.00 97.12 80 ALA A C 1
ATOM 632 O O . ALA A 1 80 ? 0.060 9.333 4.823 1.00 97.12 80 ALA A O 1
ATOM 633 N N . ARG A 1 81 ? -0.388 9.562 7.007 1.00 97.62 81 ARG A N 1
ATOM 634 C CA . ARG A 1 81 ? 0.767 10.44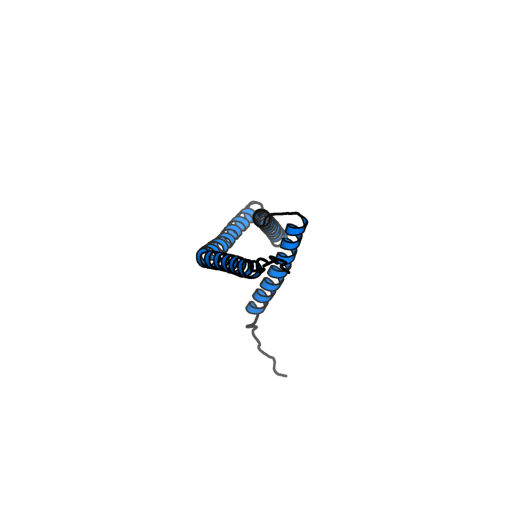3 7.263 1.00 97.62 81 ARG A CA 1
ATOM 635 C C . ARG A 1 81 ? 2.083 9.674 7.228 1.00 97.62 81 ARG A C 1
ATOM 637 O O . ARG A 1 81 ? 3.023 10.195 6.632 1.00 97.62 81 ARG A O 1
ATOM 644 N N . GLU A 1 82 ? 2.114 8.476 7.809 1.00 95.88 82 GLU A N 1
ATOM 645 C CA . GLU A 1 82 ? 3.269 7.564 7.802 1.00 95.88 82 GLU A CA 1
ATOM 646 C C . GLU A 1 82 ? 3.627 7.155 6.364 1.00 95.88 82 GLU A C 1
ATOM 648 O O . GLU A 1 82 ? 4.749 7.374 5.919 1.00 95.88 82 GLU A O 1
ATOM 653 N N . LEU A 1 83 ? 2.648 6.715 5.564 1.00 95.00 83 LEU A N 1
ATOM 654 C CA . LEU A 1 83 ? 2.854 6.460 4.131 1.00 95.00 83 LEU A CA 1
ATOM 655 C C . LEU A 1 83 ? 3.349 7.708 3.388 1.00 95.00 83 LEU A C 1
ATOM 657 O O . LEU A 1 83 ? 4.208 7.637 2.507 1.00 95.00 83 LEU A O 1
ATOM 661 N N . GLY A 1 84 ? 2.833 8.880 3.759 1.00 97.00 84 GLY A N 1
ATOM 662 C CA . GLY A 1 84 ? 3.298 10.155 3.228 1.00 97.00 84 GLY A CA 1
ATOM 663 C C . GLY A 1 84 ? 4.777 10.438 3.519 1.00 97.00 84 GLY A C 1
ATOM 664 O O . GLY A 1 84 ? 5.399 11.171 2.749 1.00 97.00 84 GLY A O 1
ATOM 665 N N . GLU A 1 85 ? 5.350 9.893 4.594 1.00 96.69 85 GLU A N 1
ATOM 666 C CA . GLU A 1 85 ? 6.788 9.961 4.884 1.00 96.69 85 GLU A CA 1
ATOM 667 C C . GLU A 1 85 ? 7.579 9.056 3.946 1.00 96.69 85 GLU A C 1
ATOM 669 O O . GLU A 1 85 ? 8.508 9.548 3.306 1.00 96.69 85 GLU A O 1
ATOM 674 N N . SER A 1 86 ? 7.146 7.808 3.751 1.00 93.44 86 SER A N 1
ATOM 675 C CA . SER A 1 86 ? 7.763 6.886 2.786 1.00 93.44 86 SER A CA 1
ATOM 676 C C . SER A 1 86 ? 7.764 7.459 1.365 1.00 93.44 86 SER A C 1
ATOM 678 O O . SER A 1 86 ? 8.776 7.415 0.670 1.00 93.44 86 SER A O 1
ATOM 680 N N . VAL A 1 87 ? 6.666 8.095 0.941 1.00 96.50 87 VAL A N 1
ATOM 681 C CA . VAL A 1 87 ? 6.586 8.773 -0.365 1.00 96.50 87 VAL A CA 1
ATOM 682 C C . VAL A 1 87 ? 7.543 9.963 -0.444 1.00 96.50 87 VAL A C 1
ATOM 684 O O . VAL A 1 87 ? 8.157 10.201 -1.484 1.00 96.50 87 VAL A O 1
ATOM 687 N N . ARG A 1 88 ? 7.676 10.748 0.633 1.00 97.62 88 ARG A N 1
ATOM 688 C CA . ARG A 1 88 ? 8.641 11.859 0.670 1.00 97.62 88 ARG A CA 1
ATOM 689 C C . ARG A 1 88 ? 10.073 11.352 0.560 1.00 97.62 88 ARG A C 1
ATOM 691 O O . ARG A 1 88 ? 10.858 12.001 -0.124 1.00 97.62 88 ARG A O 1
ATOM 698 N N . GLU A 1 89 ? 10.386 10.225 1.187 1.00 95.94 89 GLU A N 1
ATOM 699 C CA . GLU A 1 89 ? 11.701 9.597 1.097 1.00 95.94 89 GLU A CA 1
ATOM 700 C C . GLU A 1 89 ? 11.978 9.075 -0.314 1.00 95.94 89 GLU A C 1
ATOM 702 O O . GLU A 1 89 ? 12.970 9.464 -0.922 1.00 95.94 89 GLU A O 1
ATOM 707 N N . ALA A 1 90 ? 11.043 8.334 -0.915 1.00 95.31 90 ALA A N 1
ATOM 708 C CA . ALA A 1 90 ? 11.162 7.881 -2.303 1.00 95.31 90 ALA A CA 1
ATOM 709 C C . ALA A 1 90 ? 11.382 9.050 -3.284 1.00 95.31 90 ALA A C 1
ATOM 711 O O . ALA A 1 90 ? 12.180 8.963 -4.214 1.00 95.31 90 ALA A O 1
ATOM 712 N N . LYS A 1 91 ? 10.726 10.195 -3.052 1.00 97.75 91 LYS A N 1
ATOM 713 C CA . LYS A 1 91 ? 10.934 11.411 -3.855 1.00 97.75 91 LYS A CA 1
ATOM 714 C C . LYS A 1 91 ? 12.335 12.005 -3.723 1.00 97.75 91 LYS A C 1
ATOM 716 O O . LYS A 1 91 ? 12.776 12.652 -4.670 1.00 97.75 91 LYS A O 1
ATOM 721 N N . ARG A 1 92 ? 13.011 11.839 -2.581 1.00 97.75 92 ARG A N 1
ATOM 722 C CA . ARG A 1 92 ? 14.400 12.299 -2.403 1.00 97.75 92 ARG A CA 1
ATOM 723 C C . ARG A 1 92 ? 15.356 11.476 -3.263 1.00 97.75 92 ARG A C 1
ATOM 725 O O . ARG A 1 92 ? 16.216 12.064 -3.907 1.00 97.75 92 ARG A O 1
ATOM 732 N N . HIS A 1 93 ? 15.116 10.170 -3.352 1.00 95.88 93 HIS A N 1
ATOM 733 C CA . HIS A 1 93 ? 15.935 9.220 -4.119 1.00 95.88 93 HIS A CA 1
ATOM 734 C C . HIS A 1 93 ? 15.531 9.090 -5.594 1.00 95.88 93 HIS A C 1
ATOM 736 O O . HIS A 1 93 ? 16.182 8.399 -6.368 1.00 95.88 93 HIS A O 1
ATOM 742 N N . ALA A 1 94 ? 14.471 9.779 -6.029 1.00 96.69 94 ALA A N 1
ATOM 743 C CA . ALA A 1 94 ? 13.918 9.622 -7.376 1.00 96.69 94 ALA A CA 1
ATOM 744 C C . ALA A 1 94 ? 14.916 9.950 -8.501 1.00 96.69 94 ALA A C 1
ATOM 746 O O . ALA A 1 94 ? 14.851 9.356 -9.574 1.00 96.69 94 ALA A O 1
ATOM 747 N N . ALA A 1 95 ? 15.822 10.906 -8.277 1.00 96.75 95 ALA A N 1
ATOM 748 C CA . ALA A 1 95 ? 16.842 11.251 -9.264 1.00 96.75 95 ALA A CA 1
ATOM 749 C C . ALA A 1 95 ? 17.856 10.114 -9.466 1.00 96.75 95 ALA A C 1
ATOM 751 O O . ALA A 1 95 ? 18.186 9.807 -10.609 1.00 96.75 95 ALA A O 1
ATOM 752 N N . GLU A 1 96 ? 18.304 9.492 -8.373 1.00 96.00 96 GLU A N 1
ATOM 753 C CA . GLU A 1 96 ? 19.239 8.360 -8.385 1.00 96.00 96 GLU A CA 1
ATOM 754 C C . GLU A 1 96 ? 18.582 7.142 -9.032 1.00 96.00 96 GLU A C 1
ATOM 756 O O . GLU A 1 96 ? 19.105 6.615 -10.008 1.00 96.00 96 GLU A O 1
ATOM 761 N N . PHE A 1 97 ? 17.354 6.820 -8.621 1.00 95.25 97 PHE A N 1
ATOM 762 C CA . PHE A 1 97 ? 16.572 5.736 -9.213 1.00 95.25 97 PHE A CA 1
ATOM 763 C C . PHE A 1 97 ? 16.420 5.867 -10.741 1.00 95.25 97 PHE A C 1
ATOM 765 O O . PHE A 1 97 ? 16.596 4.903 -11.482 1.00 95.25 97 PHE A O 1
ATOM 772 N N . ILE A 1 98 ? 16.110 7.068 -11.250 1.00 96.56 98 ILE A N 1
ATOM 773 C CA . ILE A 1 98 ? 15.985 7.295 -12.700 1.00 96.56 98 ILE A CA 1
ATOM 774 C C . ILE A 1 98 ? 17.339 7.210 -13.414 1.00 96.56 98 ILE A C 1
ATOM 776 O O . ILE A 1 98 ? 17.372 6.830 -14.584 1.00 96.56 98 ILE A O 1
ATOM 780 N N . ALA A 1 99 ? 18.437 7.590 -12.760 1.00 95.81 99 ALA A N 1
ATOM 781 C CA . ALA A 1 99 ? 19.771 7.442 -13.332 1.00 95.81 99 ALA A CA 1
ATOM 782 C C . ALA A 1 99 ? 20.153 5.959 -13.459 1.00 95.81 99 ALA A C 1
ATOM 784 O O . ALA A 1 99 ? 20.547 5.532 -14.542 1.00 95.81 99 ALA A O 1
ATOM 785 N N . GLU A 1 100 ? 19.944 5.172 -12.404 1.00 92.88 100 GLU A N 1
ATOM 786 C CA . GLU A 1 100 ? 20.188 3.724 -12.392 1.00 92.88 100 GLU A CA 1
ATOM 787 C C . GLU A 1 100 ? 19.344 2.999 -13.445 1.00 92.88 100 GLU A C 1
ATOM 789 O O . GLU A 1 100 ? 19.873 2.247 -14.260 1.00 92.88 100 GLU A O 1
ATOM 794 N N . ALA A 1 101 ? 18.044 3.301 -13.513 1.00 92.12 101 ALA A N 1
ATOM 795 C CA . ALA A 1 101 ? 17.142 2.689 -14.487 1.00 92.12 101 ALA A CA 1
ATOM 796 C C . ALA A 1 101 ? 17.497 3.018 -15.948 1.00 92.12 101 ALA A C 1
ATOM 798 O O . ALA A 1 101 ? 17.128 2.269 -16.850 1.00 92.12 101 ALA A O 1
ATOM 799 N N . LYS A 1 102 ? 18.165 4.150 -16.208 1.00 93.06 102 LYS A N 1
ATOM 800 C CA . LYS A 1 102 ? 18.682 4.475 -17.545 1.00 93.06 102 LYS A CA 1
ATOM 801 C C . LYS A 1 102 ? 19.968 3.716 -17.847 1.00 93.06 102 LYS A C 1
ATOM 803 O O . LYS A 1 102 ? 20.049 3.149 -18.926 1.00 93.06 102 LYS A O 1
ATOM 808 N N . SER A 1 103 ? 20.904 3.663 -16.895 1.00 91.69 103 SER A N 1
ATOM 809 C CA . SER A 1 103 ? 22.161 2.910 -17.044 1.00 91.69 103 SER A CA 1
ATOM 810 C C . SER A 1 103 ? 21.892 1.445 -17.370 1.00 91.69 103 SER A C 1
ATOM 812 O O . SER A 1 103 ? 22.444 0.927 -18.328 1.00 91.69 103 SER A O 1
ATOM 814 N N . ALA A 1 104 ? 20.961 0.811 -16.650 1.00 87.00 104 ALA A N 1
ATOM 815 C CA . ALA A 1 104 ? 20.607 -0.588 -16.884 1.00 87.00 104 ALA A CA 1
ATOM 816 C C . ALA A 1 104 ? 20.097 -0.847 -18.316 1.00 87.00 104 ALA A C 1
ATOM 818 O O . ALA A 1 104 ? 20.401 -1.874 -18.906 1.00 87.00 104 ALA A O 1
ATOM 819 N N . ARG A 1 105 ? 19.358 0.106 -18.901 1.00 83.31 105 ARG A N 1
ATOM 820 C CA . ARG A 1 105 ? 18.869 -0.001 -20.287 1.00 83.31 105 ARG A CA 1
ATOM 821 C C . ARG A 1 105 ? 19.972 0.226 -21.314 1.00 83.31 105 ARG A C 1
ATOM 823 O O . ARG A 1 105 ? 19.974 -0.422 -22.348 1.00 83.31 105 ARG A O 1
ATOM 830 N N . GLU A 1 106 ? 20.880 1.161 -21.039 1.00 80.38 106 GLU A N 1
ATOM 831 C CA . GLU A 1 106 ? 22.032 1.427 -21.907 1.00 80.38 106 GLU A CA 1
ATOM 832 C C . GLU A 1 106 ? 22.988 0.219 -21.933 1.00 80.38 106 GLU A C 1
ATOM 834 O O . GLU A 1 106 ? 23.474 -0.144 -22.999 1.00 80.38 106 GLU A O 1
ATOM 839 N N . GLU A 1 107 ? 23.185 -0.459 -20.798 1.00 73.81 107 GLU A N 1
ATOM 840 C CA . GLU A 1 107 ? 23.958 -1.708 -20.708 1.00 73.81 107 GLU A CA 1
ATOM 841 C C . GLU A 1 107 ? 23.301 -2.861 -21.494 1.00 73.81 107 GLU A C 1
ATOM 843 O O . GLU A 1 107 ? 23.985 -3.562 -22.240 1.00 73.81 107 GLU A O 1
ATOM 848 N N . GLU A 1 108 ? 21.975 -3.022 -21.406 1.00 71.12 108 GLU A N 1
ATOM 849 C CA . GLU A 1 108 ? 21.227 -4.005 -22.209 1.00 71.12 108 GLU A CA 1
ATOM 850 C C . GLU A 1 108 ? 21.322 -3.730 -23.725 1.00 71.12 108 GLU A C 1
ATOM 852 O O . GLU A 1 108 ? 21.448 -4.665 -24.523 1.00 71.12 108 GLU A O 1
ATOM 857 N N . ASP A 1 109 ? 21.293 -2.456 -24.134 1.00 69.50 109 ASP A N 1
ATOM 858 C CA . ASP A 1 109 ? 21.421 -2.052 -25.539 1.00 69.50 109 ASP A CA 1
ATOM 859 C C . ASP A 1 109 ? 22.849 -2.301 -26.081 1.00 69.50 109 ASP A C 1
ATOM 861 O O . ASP A 1 109 ? 23.006 -2.758 -27.218 1.00 69.50 109 ASP A O 1
ATOM 865 N N . GLU A 1 110 ? 23.899 -2.066 -25.282 1.00 62.03 110 GLU A N 1
ATOM 866 C CA . GLU A 1 110 ? 25.298 -2.318 -25.671 1.00 62.03 110 GLU A CA 1
ATOM 867 C C . GLU A 1 110 ? 25.624 -3.822 -25.799 1.00 62.03 110 GLU A C 1
ATOM 869 O O . GLU A 1 110 ? 26.347 -4.219 -26.720 1.00 62.03 110 GLU A O 1
ATOM 874 N N . GLU A 1 111 ? 25.058 -4.683 -24.946 1.00 58.66 111 GLU A N 1
ATOM 875 C CA . GLU A 1 111 ? 25.218 -6.144 -25.055 1.00 58.66 111 GLU A CA 1
ATOM 876 C C . GLU A 1 111 ? 24.486 -6.733 -26.282 1.00 58.66 111 GLU A C 1
ATOM 878 O O . GLU A 1 111 ? 24.951 -7.710 -26.878 1.00 58.66 111 GLU A O 1
ATOM 883 N N . GLY A 1 112 ? 23.389 -6.109 -26.730 1.00 52.41 112 GLY A N 1
ATOM 884 C CA . GLY A 1 112 ? 22.646 -6.508 -27.933 1.00 52.41 112 GLY A CA 1
ATOM 885 C C . GLY A 1 112 ? 23.337 -6.172 -29.266 1.00 52.41 112 GLY A C 1
ATOM 886 O O . GLY A 1 112 ? 23.083 -6.832 -30.280 1.00 52.41 112 GLY A O 1
ATOM 887 N N . GLU A 1 113 ? 24.234 -5.180 -29.298 1.00 52.03 113 GLU A N 1
ATOM 888 C CA . GLU A 1 113 ? 24.968 -4.786 -30.512 1.00 52.03 113 GLU A CA 1
ATOM 889 C C . GLU A 1 113 ? 26.208 -5.663 -30.804 1.00 52.03 113 GLU A C 1
ATOM 891 O O . GLU A 1 113 ? 26.648 -5.751 -31.960 1.00 52.03 113 GLU A O 1
ATOM 896 N N . GLU A 1 114 ? 26.756 -6.364 -29.805 1.00 47.97 114 GLU A N 1
ATOM 897 C CA . GLU A 1 114 ? 27.911 -7.266 -29.971 1.00 47.97 114 GLU A CA 1
ATOM 898 C C . GLU A 1 114 ? 27.527 -8.633 -30.588 1.00 47.97 114 GLU A C 1
ATOM 900 O O . GLU A 1 114 ? 28.335 -9.222 -31.314 1.00 47.97 114 GLU A O 1
ATOM 905 N N . GLU A 1 115 ? 26.283 -9.113 -30.428 1.00 46.09 115 GLU A N 1
ATOM 906 C CA . GLU A 1 115 ? 25.800 -10.355 -31.073 1.00 46.09 115 GLU A CA 1
ATOM 907 C C . GLU A 1 115 ? 25.404 -10.178 -32.559 1.00 46.09 115 GLU A C 1
ATOM 909 O O . GLU A 1 115 ? 25.242 -11.153 -33.296 1.00 46.09 115 GLU A O 1
ATOM 914 N N . GLY A 1 116 ? 25.314 -8.938 -33.055 1.00 44.69 116 GLY A N 1
ATOM 915 C CA . GLY A 1 116 ? 24.911 -8.617 -34.433 1.00 44.69 116 GLY A CA 1
ATOM 916 C C . GLY A 1 116 ? 26.016 -8.693 -35.498 1.00 44.69 116 GLY A C 1
ATOM 917 O O . GLY A 1 116 ? 25.749 -8.447 -36.678 1.00 44.69 116 GLY A O 1
ATOM 918 N N . LYS A 1 117 ? 27.265 -9.023 -35.138 1.00 44.66 117 LYS A N 1
ATOM 919 C CA . LYS A 1 117 ? 28.395 -9.110 -36.089 1.00 44.66 117 LYS A CA 1
ATOM 920 C C . LYS A 1 117 ? 28.644 -10.533 -36.603 1.00 44.66 117 LYS A C 1
ATOM 922 O O . LYS A 1 117 ? 29.788 -10.990 -36.661 1.00 44.66 117 LYS A O 1
ATOM 927 N N . GLU A 1 118 ? 27.606 -11.224 -37.076 1.00 45.97 118 GLU A N 1
ATOM 928 C CA . GLU A 1 118 ? 27.820 -12.330 -38.016 1.00 45.97 118 GLU A CA 1
ATOM 929 C C . GLU A 1 118 ? 28.322 -11.770 -39.358 1.00 45.97 118 GLU A C 1
ATOM 931 O O . GLU A 1 118 ? 27.680 -10.958 -40.026 1.00 45.97 118 GLU A O 1
ATOM 936 N N . LYS A 1 119 ? 29.534 -12.187 -39.738 1.00 48.56 119 LYS A N 1
ATOM 937 C CA . LYS A 1 119 ? 30.238 -11.761 -40.953 1.00 48.56 119 LYS A CA 1
ATOM 938 C C . LYS A 1 119 ? 29.366 -11.969 -42.206 1.00 48.56 119 LYS A C 1
ATOM 940 O O . LYS A 1 119 ? 28.947 -13.104 -42.448 1.00 48.56 119 LYS A O 1
ATOM 945 N N . PRO A 1 120 ? 29.179 -10.952 -43.072 1.00 42.62 120 PRO A N 1
ATOM 946 C CA . PRO A 1 120 ? 28.570 -11.163 -44.377 1.00 42.62 120 PRO A CA 1
ATOM 947 C C . PRO A 1 120 ? 29.469 -12.090 -45.197 1.00 42.62 120 PRO A C 1
ATOM 949 O O . PRO A 1 120 ? 30.675 -11.868 -45.313 1.00 42.62 120 PRO A O 1
ATOM 952 N N . GLY A 1 121 ? 28.875 -13.155 -45.728 1.00 49.28 121 GLY A N 1
ATOM 953 C CA . GLY A 1 121 ? 29.572 -14.157 -46.517 1.00 49.28 121 GLY A CA 1
ATOM 954 C C . GLY A 1 121 ? 30.191 -13.591 -47.793 1.00 49.28 121 GLY A C 1
ATOM 955 O O . GLY A 1 121 ? 29.552 -12.856 -48.539 1.00 49.28 121 GLY A O 1
ATOM 956 N N . GLU A 1 122 ? 31.412 -14.031 -48.083 1.00 43.97 122 GLU A N 1
ATOM 957 C CA . GLU A 1 122 ? 32.027 -13.905 -49.400 1.00 43.97 122 GLU A CA 1
ATOM 958 C C . GLU A 1 122 ? 31.882 -15.255 -50.116 1.00 43.97 122 GLU A C 1
ATOM 960 O O . GLU A 1 122 ? 32.689 -16.173 -49.967 1.00 43.97 122 GLU A O 1
ATOM 965 N N . LYS A 1 123 ? 30.776 -15.407 -50.849 1.00 51.59 123 LYS A N 1
ATOM 966 C CA . LYS A 1 123 ? 30.709 -16.322 -51.987 1.00 51.59 123 LYS A CA 1
ATOM 967 C C . LYS A 1 123 ? 30.863 -15.460 -53.224 1.00 51.59 123 LYS A C 1
ATOM 969 O O . LYS A 1 123 ? 29.958 -14.693 -53.501 1.00 51.59 123 LYS A O 1
ATOM 974 N N . ASP A 1 124 ? 31.954 -15.646 -53.951 1.00 45.03 124 ASP A N 1
ATOM 975 C CA . ASP A 1 124 ? 31.951 -15.600 -55.409 1.00 45.03 124 ASP A CA 1
ATOM 976 C C . ASP A 1 124 ? 33.185 -16.347 -55.916 1.00 45.03 124 ASP A C 1
ATOM 978 O O . ASP A 1 124 ? 34.321 -15.883 -55.852 1.00 45.03 124 ASP A O 1
ATOM 982 N N . GLY A 1 125 ? 32.952 -17.564 -56.410 1.00 45.81 125 GLY A N 1
ATOM 983 C CA . GLY A 1 125 ? 33.881 -18.155 -57.358 1.00 45.81 125 GLY A CA 1
ATOM 984 C C . GLY A 1 125 ? 33.786 -17.408 -58.688 1.00 45.81 125 GLY A C 1
ATOM 985 O O . GLY A 1 125 ? 32.733 -16.87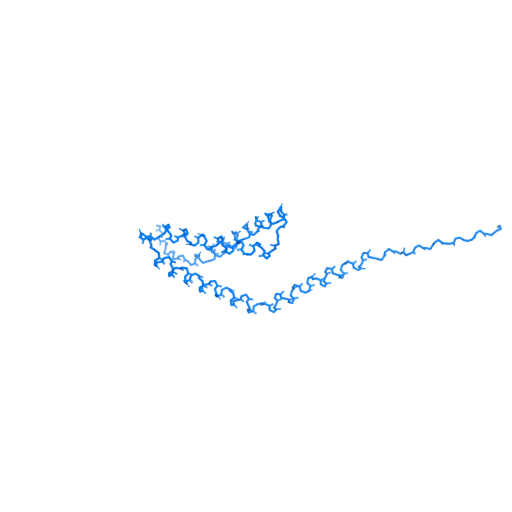3 -59.037 1.00 45.81 125 GLY A O 1
ATOM 986 N N . PRO A 1 126 ? 34.836 -17.495 -59.503 1.00 50.88 126 PRO A N 1
ATOM 987 C CA . PRO A 1 126 ? 34.577 -17.831 -60.888 1.00 50.88 126 PRO A CA 1
ATOM 988 C C . PRO A 1 126 ? 35.432 -19.028 -61.292 1.00 50.88 126 PRO A C 1
ATOM 990 O O . PRO A 1 126 ? 36.640 -19.074 -61.068 1.00 50.88 126 PRO A O 1
ATOM 993 N N . GLY A 1 127 ? 34.789 -20.006 -61.927 1.00 49.28 127 GLY A N 1
ATOM 994 C CA . GLY A 1 127 ? 35.520 -20.961 -62.740 1.00 49.28 127 GLY A CA 1
ATOM 995 C C . GLY A 1 127 ? 36.239 -20.228 -63.869 1.00 49.28 127 GLY A C 1
ATOM 996 O O . GLY A 1 127 ? 35.700 -19.283 -64.445 1.00 49.28 127 GLY A O 1
ATOM 997 N N . SER A 1 128 ? 37.444 -20.678 -64.199 1.00 48.84 128 SER A N 1
ATOM 998 C CA . SER A 1 128 ? 38.049 -20.504 -65.518 1.00 48.84 128 SER A CA 1
ATOM 999 C C . SER A 1 128 ? 39.194 -21.500 -65.705 1.00 48.84 128 SER A C 1
ATOM 1001 O O . SER A 1 128 ? 40.149 -21.478 -64.935 1.00 48.84 128 SER A O 1
ATOM 1003 N N . ALA A 1 129 ? 39.033 -22.285 -66.778 1.00 46.91 129 ALA A N 1
ATOM 1004 C CA . ALA A 1 129 ? 39.982 -23.106 -67.544 1.00 46.91 129 ALA A CA 1
ATOM 1005 C C . ALA A 1 129 ? 40.610 -24.348 -66.888 1.00 46.91 129 ALA A C 1
ATOM 1007 O O . ALA A 1 129 ? 41.515 -24.213 -66.040 1.00 46.91 129 ALA A O 1
#

Foldseek 3Di:
DDDDPDDDPPPPVVVVVVVVVVVVVVVVVLVVVCVVVVHDPVRSVVVVVVVVLVVQLVCQVVVDPDDDPVVNVVSVVVVVVVVVVVVVVCVVCVVVVVVVVVVVVVVVVVVVVVVPPPDDDDDDDDDDD

Secondary structure (DSSP, 8-state):
----------HHHHHHHHHHHHHHHHHHHHHHHHHHTT--HHHHHHHHHHHHHHHHHHHHHHH-SS--HHHHHHHHHHHHHHHHHHHHHHHHHHHHHHHHHHHHHHHHHHHHHHTT-PPPP--------

Sequence (129 aa):
MAEWDGQPEDEDDGYEQAYEEHRAGLYDQLMAYAEDHDLSDGFMADLVADLALSLRMIAYAAETEKPSIGGLRLDLDRYARELGESVREAKRHAAEFIAEAKSAREEEDEEGEEEGKEKPGEKDGPGSA

Radius of gyration: 27.55 Å; chains: 1; bounding box: 56×35×107 Å

Organism: NCBI:txid2972472

pLDDT: mean 83.53, std 20.25, range [40.12, 98.75]